Protein AF-A0A533U6M1-F1 (afdb_monomer_lite)

Structure (mmCIF, N/CA/C/O backbone):
data_AF-A0A533U6M1-F1
#
_entry.id   AF-A0A533U6M1-F1
#
loop_
_atom_site.group_PDB
_atom_site.id
_atom_site.type_symbol
_atom_site.label_atom_id
_atom_site.label_alt_id
_atom_site.label_comp_id
_atom_site.label_asym_id
_atom_site.label_entity_id
_atom_site.label_seq_id
_atom_site.pdbx_PDB_ins_code
_atom_site.Cartn_x
_atom_site.Cartn_y
_atom_site.Cartn_z
_atom_site.occupancy
_atom_site.B_iso_or_equiv
_atom_site.auth_seq_id
_atom_site.auth_comp_id
_atom_site.auth_asym_id
_atom_site.auth_atom_id
_atom_site.pdbx_PDB_model_num
ATOM 1 N N . MET A 1 1 ? 46.803 0.977 -37.055 1.00 64.12 1 MET A N 1
ATOM 2 C CA . MET A 1 1 ? 45.977 0.153 -36.148 1.00 64.12 1 MET A CA 1
ATOM 3 C C . MET A 1 1 ? 44.806 1.024 -35.718 1.00 64.12 1 MET A C 1
ATOM 5 O O . MET A 1 1 ? 45.049 2.074 -35.138 1.00 64.12 1 MET A O 1
ATOM 9 N N . ILE A 1 2 ? 43.580 0.709 -36.142 1.00 69.06 2 ILE A N 1
ATOM 10 C CA . ILE A 1 2 ? 42.408 1.555 -35.857 1.00 69.06 2 ILE A CA 1
ATOM 11 C C . ILE A 1 2 ? 42.099 1.438 -34.363 1.00 69.06 2 ILE A C 1
ATOM 13 O O . ILE A 1 2 ? 41.995 0.330 -33.841 1.00 69.06 2 ILE A O 1
ATOM 17 N N . ASN A 1 3 ? 41.998 2.570 -33.666 1.00 78.69 3 ASN A N 1
ATOM 18 C CA . ASN A 1 3 ? 41.640 2.578 -32.254 1.00 78.69 3 ASN A CA 1
ATOM 19 C C . ASN A 1 3 ? 40.123 2.396 -32.129 1.00 78.69 3 ASN A C 1
ATOM 21 O O . ASN A 1 3 ? 39.347 3.341 -32.266 1.00 78.69 3 ASN A O 1
ATOM 25 N N . TYR A 1 4 ? 39.709 1.150 -31.912 1.00 75.88 4 TYR A N 1
ATOM 26 C CA . TYR A 1 4 ? 38.304 0.770 -31.795 1.00 75.88 4 TYR A CA 1
ATOM 27 C C . TYR A 1 4 ? 37.594 1.478 -30.637 1.00 75.88 4 TYR A C 1
ATOM 29 O O . TYR A 1 4 ? 36.394 1.723 -30.730 1.00 75.88 4 TYR A O 1
ATOM 37 N N . SER A 1 5 ? 38.317 1.890 -29.592 1.00 73.75 5 SER A N 1
ATOM 38 C CA . SER A 1 5 ? 37.746 2.625 -28.460 1.00 73.75 5 SER A CA 1
ATOM 39 C C . SER A 1 5 ? 37.222 4.003 -28.869 1.00 73.75 5 SER A C 1
ATOM 41 O O . SER A 1 5 ? 36.181 4.432 -28.379 1.00 73.75 5 SER A O 1
ATOM 43 N N . THR A 1 6 ? 37.879 4.673 -29.818 1.00 78.94 6 THR A N 1
ATOM 44 C CA . THR A 1 6 ? 37.463 5.998 -30.307 1.00 78.94 6 THR A CA 1
ATOM 45 C C . THR A 1 6 ? 36.164 5.948 -31.120 1.00 78.94 6 THR A C 1
ATOM 47 O O . THR A 1 6 ? 35.493 6.966 -31.255 1.00 78.94 6 THR A O 1
ATOM 50 N N . LEU A 1 7 ? 35.794 4.769 -31.638 1.00 78.50 7 LEU A N 1
ATOM 51 C CA . LEU A 1 7 ? 34.559 4.541 -32.397 1.00 78.50 7 LEU A CA 1
ATOM 52 C C . LEU A 1 7 ? 33.465 3.878 -31.544 1.00 78.50 7 LEU A C 1
ATOM 54 O O . LEU A 1 7 ? 32.293 4.222 -31.657 1.00 78.50 7 LEU A O 1
ATOM 58 N N . ALA A 1 8 ? 33.833 2.939 -30.672 1.00 85.19 8 ALA A N 1
ATOM 59 C CA . ALA A 1 8 ? 32.885 2.166 -29.875 1.00 85.19 8 ALA A CA 1
ATOM 60 C C . ALA A 1 8 ? 32.192 3.010 -28.795 1.00 85.19 8 ALA A C 1
ATOM 62 O O . ALA A 1 8 ? 30.989 2.868 -28.588 1.00 85.19 8 ALA A O 1
ATOM 63 N N . ILE A 1 9 ? 32.924 3.916 -28.138 1.00 86.06 9 ILE A N 1
ATOM 64 C CA . ILE A 1 9 ? 32.384 4.769 -27.067 1.00 86.06 9 ILE A CA 1
ATOM 65 C C . ILE A 1 9 ? 31.188 5.620 -27.541 1.00 86.06 9 ILE A C 1
ATOM 67 O O . ILE A 1 9 ? 30.133 5.535 -26.911 1.00 86.06 9 ILE A O 1
ATOM 71 N N . PRO A 1 10 ? 31.270 6.395 -28.643 1.00 88.19 10 PRO A N 1
ATOM 72 C CA . PRO A 1 10 ? 30.123 7.180 -29.099 1.00 88.19 10 PRO A CA 1
ATOM 73 C C . PRO A 1 10 ? 28.941 6.309 -29.550 1.00 88.19 10 PRO A C 1
ATOM 75 O O . PRO A 1 10 ? 27.793 6.680 -29.312 1.00 88.19 10 PRO A O 1
ATOM 78 N N . ILE A 1 11 ? 29.194 5.130 -30.130 1.00 90.81 11 ILE A N 1
ATOM 79 C CA . ILE A 1 11 ? 28.133 4.189 -30.527 1.00 90.81 11 ILE A CA 1
ATOM 80 C C . ILE A 1 11 ? 27.364 3.686 -29.300 1.00 90.81 11 ILE A C 1
ATOM 82 O O . ILE A 1 11 ? 26.134 3.685 -29.305 1.00 90.81 11 ILE A O 1
ATOM 86 N N . ILE A 1 12 ? 28.070 3.307 -28.231 1.00 91.19 12 ILE A N 1
ATOM 87 C CA . ILE A 1 12 ? 27.444 2.855 -26.982 1.00 91.1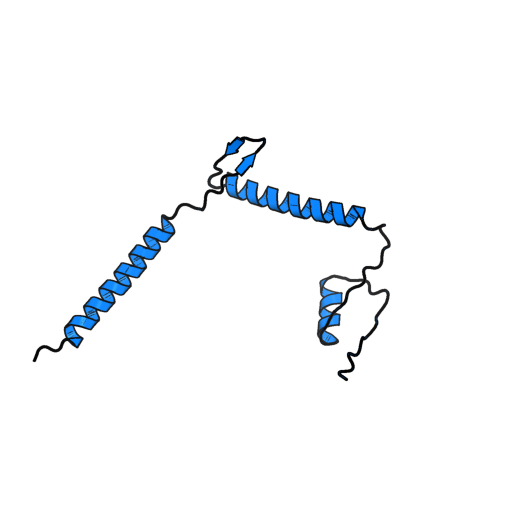9 12 ILE A CA 1
ATOM 88 C C . ILE A 1 12 ? 26.582 3.970 -26.383 1.00 91.19 12 ILE A C 1
ATOM 90 O O . ILE A 1 12 ? 25.452 3.711 -25.977 1.00 91.19 12 ILE A O 1
ATOM 94 N N . ILE A 1 13 ? 27.068 5.214 -26.379 1.00 91.81 13 ILE A N 1
ATOM 95 C CA . ILE A 1 13 ? 26.309 6.361 -25.858 1.00 91.81 13 ILE A CA 1
ATOM 96 C C . ILE A 1 13 ? 25.005 6.556 -26.644 1.00 91.81 13 ILE A C 1
ATOM 98 O O . ILE A 1 13 ? 23.946 6.698 -26.035 1.00 91.81 13 ILE A O 1
ATOM 102 N N . ILE A 1 14 ? 25.056 6.506 -27.979 1.00 93.81 14 ILE A N 1
ATOM 103 C CA . ILE A 1 14 ? 23.862 6.644 -28.831 1.00 93.81 14 ILE A CA 1
ATOM 104 C C . ILE A 1 14 ? 22.865 5.511 -28.562 1.00 93.81 14 ILE A C 1
ATOM 106 O O . ILE A 1 14 ? 21.666 5.768 -28.450 1.00 93.81 14 ILE A O 1
ATOM 110 N N . LEU A 1 15 ? 23.345 4.275 -28.410 1.00 94.19 15 LEU A N 1
ATOM 111 C CA . LEU A 1 15 ? 22.492 3.122 -28.115 1.00 94.19 15 LEU A CA 1
ATOM 112 C C . LEU A 1 15 ? 21.829 3.225 -26.738 1.00 94.19 15 LEU A C 1
ATOM 114 O O . LEU A 1 15 ? 20.646 2.918 -26.614 1.00 94.19 15 LEU A O 1
ATOM 118 N N . VAL A 1 16 ? 22.553 3.689 -25.718 1.00 94.81 16 VAL A N 1
ATOM 119 C CA . VAL A 1 16 ? 21.998 3.873 -24.370 1.00 94.81 16 VAL A CA 1
ATOM 120 C C . VAL A 1 16 ? 20.955 4.987 -24.370 1.00 94.81 16 VAL A C 1
ATOM 122 O O . VAL A 1 16 ? 19.839 4.774 -23.903 1.00 94.81 16 VAL A O 1
ATOM 125 N N . VAL A 1 17 ? 21.272 6.155 -24.935 1.00 94.56 17 VAL A N 1
ATOM 126 C CA . VAL A 1 17 ? 20.340 7.294 -24.973 1.00 94.56 17 VAL A CA 1
ATOM 127 C C . VAL A 1 17 ? 19.104 6.960 -25.809 1.00 94.56 17 VAL A C 1
ATOM 129 O O . VAL A 1 17 ? 17.978 7.205 -25.368 1.00 94.56 17 VAL A O 1
ATOM 132 N N . GLY A 1 18 ? 19.292 6.356 -26.984 1.00 93.44 18 GLY A N 1
ATOM 133 C CA . GLY A 1 18 ? 18.196 5.923 -27.848 1.00 93.44 18 GLY A CA 1
ATOM 134 C C . GLY A 1 18 ? 17.340 4.835 -27.202 1.00 93.44 18 GLY A C 1
ATOM 135 O O . GLY A 1 18 ? 16.112 4.915 -27.247 1.00 93.44 18 GLY A O 1
ATOM 136 N N . GLY A 1 19 ? 17.970 3.861 -26.542 1.00 91.25 19 GLY A N 1
ATOM 137 C CA . GLY A 1 19 ? 17.290 2.780 -25.832 1.00 91.25 19 GLY A CA 1
ATOM 138 C C . GLY A 1 19 ? 16.453 3.284 -24.659 1.00 91.25 19 GLY A C 1
ATOM 139 O O . GLY A 1 19 ? 15.271 2.960 -24.575 1.00 91.25 19 GLY A O 1
ATOM 140 N N . VAL A 1 20 ? 17.023 4.134 -23.800 1.00 93.75 20 VAL A N 1
ATOM 141 C CA . VAL A 1 20 ? 16.307 4.722 -22.655 1.00 93.75 20 VAL A CA 1
ATOM 142 C C . VAL A 1 20 ? 15.155 5.606 -23.128 1.00 93.75 20 VAL A C 1
ATOM 144 O O . VAL A 1 20 ? 14.046 5.484 -22.616 1.00 93.75 20 VAL A O 1
ATOM 147 N N . SER A 1 21 ? 15.377 6.446 -24.142 1.00 89.44 21 SER A N 1
ATOM 148 C CA . SER A 1 21 ? 14.324 7.322 -24.676 1.00 89.44 21 SER A CA 1
ATOM 149 C C . SER A 1 21 ? 13.175 6.516 -25.287 1.00 89.44 21 SER A C 1
ATOM 151 O O . SER A 1 21 ? 12.011 6.791 -25.011 1.00 89.44 21 SER A O 1
ATOM 153 N N . SER A 1 22 ? 13.491 5.477 -26.067 1.00 88.19 22 SER A N 1
ATOM 154 C CA . SER A 1 22 ? 12.483 4.599 -26.676 1.00 88.19 22 SER A CA 1
ATOM 155 C C . SER A 1 22 ? 11.711 3.809 -25.621 1.00 88.19 22 SER A C 1
ATOM 157 O O . SER A 1 22 ? 10.492 3.692 -25.711 1.00 88.19 22 SER A O 1
ATOM 159 N N . PHE A 1 23 ? 12.402 3.311 -24.593 1.00 86.12 23 PHE A N 1
ATOM 160 C CA . PHE A 1 23 ? 11.779 2.614 -23.473 1.00 86.12 23 PHE A CA 1
ATOM 161 C C . PHE A 1 23 ? 10.805 3.519 -22.713 1.00 86.12 23 PHE A C 1
ATOM 163 O O . PHE A 1 23 ? 9.676 3.113 -22.457 1.00 86.12 23 PHE A O 1
ATOM 170 N N . LEU A 1 24 ? 11.204 4.757 -22.405 1.00 83.88 24 LEU A N 1
ATOM 171 C CA . LEU A 1 24 ? 10.344 5.721 -21.714 1.00 83.88 24 LEU A CA 1
ATOM 172 C C . LEU A 1 24 ? 9.123 6.113 -22.549 1.00 83.88 24 LEU A C 1
ATOM 174 O O . LEU A 1 24 ? 8.033 6.230 -21.996 1.00 83.88 24 LEU A O 1
ATOM 178 N N . LEU A 1 25 ? 9.276 6.268 -23.867 1.00 81.19 25 LEU A N 1
ATOM 179 C CA . LEU A 1 25 ? 8.143 6.516 -24.759 1.00 81.19 25 LEU A CA 1
ATOM 180 C C . LEU A 1 25 ? 7.173 5.333 -24.753 1.00 81.19 25 LEU A C 1
ATOM 182 O O . LEU A 1 25 ? 5.991 5.528 -24.498 1.00 81.19 25 LEU A O 1
ATOM 186 N N . VAL A 1 26 ? 7.656 4.105 -24.962 1.00 81.31 26 VAL A N 1
ATOM 187 C CA . VAL A 1 26 ? 6.801 2.905 -24.946 1.00 81.31 26 VAL A CA 1
ATOM 188 C C . VAL A 1 26 ? 6.133 2.712 -23.587 1.00 81.31 26 VAL A C 1
ATOM 190 O O . VAL A 1 26 ? 4.962 2.359 -23.543 1.00 81.31 26 VAL A O 1
ATOM 193 N N . TYR A 1 27 ? 6.839 2.977 -22.488 1.00 72.56 27 TYR A N 1
ATOM 194 C CA . TYR A 1 27 ? 6.279 2.907 -21.140 1.00 72.56 27 TYR A CA 1
ATOM 195 C C . TYR A 1 27 ? 5.209 3.982 -20.905 1.00 72.56 27 TYR A C 1
ATOM 197 O O . TYR A 1 27 ? 4.167 3.692 -20.331 1.00 72.56 27 TYR A O 1
ATOM 205 N N . SER A 1 28 ? 5.429 5.207 -21.390 1.00 67.94 28 SER A N 1
ATOM 206 C CA . SER A 1 28 ? 4.458 6.303 -21.285 1.00 67.94 28 SER A CA 1
ATOM 207 C C . SER A 1 28 ? 3.239 6.113 -22.191 1.00 67.94 28 SER A C 1
ATOM 209 O O . SER A 1 28 ? 2.174 6.637 -21.877 1.00 67.94 28 SER A O 1
ATOM 211 N N . PHE A 1 29 ? 3.396 5.415 -23.318 1.00 65.38 29 PHE A N 1
ATOM 212 C CA . PHE A 1 29 ? 2.300 5.011 -24.202 1.00 65.38 29 PHE A CA 1
ATOM 213 C C . PHE A 1 29 ? 1.697 3.661 -23.820 1.00 65.38 29 PHE A C 1
ATOM 215 O O . PHE A 1 29 ? 0.721 3.250 -24.446 1.00 65.38 29 PHE A O 1
ATOM 222 N N . TYR A 1 30 ? 2.256 2.968 -22.824 1.00 57.00 30 TYR A N 1
ATOM 223 C CA . TYR A 1 30 ? 1.647 1.765 -22.290 1.00 57.00 30 TYR A CA 1
ATOM 224 C C . TYR A 1 30 ? 0.336 2.214 -21.642 1.00 57.00 30 TYR A C 1
ATOM 226 O O . TYR A 1 30 ? 0.385 2.981 -20.677 1.00 57.00 30 TYR A O 1
ATOM 234 N N . PRO A 1 31 ? -0.828 1.832 -22.197 1.00 53.97 31 PRO A N 1
ATOM 235 C CA . PRO A 1 31 ? -2.098 2.265 -21.645 1.00 53.97 31 PRO A CA 1
ATOM 236 C C . PRO A 1 31 ? -2.141 1.840 -20.178 1.00 53.97 31 PRO A C 1
ATOM 238 O O . PRO A 1 31 ? -1.664 0.751 -19.832 1.00 53.97 31 PRO A O 1
ATOM 241 N N . GLU A 1 32 ? -2.662 2.721 -19.316 1.00 56.06 32 GLU A N 1
ATOM 242 C CA . GLU A 1 32 ? -3.028 2.351 -17.948 1.00 56.06 32 GLU A CA 1
ATOM 243 C C . GLU A 1 32 ? -3.679 0.969 -17.999 1.00 56.06 32 GLU A C 1
ATOM 245 O O . GLU A 1 32 ? -4.507 0.716 -18.871 1.00 56.06 32 GLU A O 1
ATOM 250 N N . LYS A 1 33 ? -3.262 0.041 -17.130 1.00 52.25 33 LYS A N 1
ATOM 251 C CA . LYS A 1 33 ? -3.864 -1.294 -17.092 1.00 52.25 33 LYS A CA 1
ATOM 252 C C . LYS A 1 33 ? -5.372 -1.134 -16.891 1.00 52.25 33 LYS A C 1
ATOM 254 O O . LYS A 1 33 ? -5.826 -0.891 -15.779 1.00 52.25 33 LYS A O 1
ATOM 259 N N . HIS A 1 34 ? -6.134 -1.269 -17.968 1.00 54.91 34 HIS A N 1
ATOM 260 C CA . HIS A 1 34 ? -7.582 -1.264 -17.925 1.00 54.91 34 HIS A CA 1
ATOM 261 C C . HIS A 1 34 ? -8.005 -2.627 -17.388 1.00 54.91 34 HIS A C 1
ATOM 263 O O . HIS A 1 34 ? -8.012 -3.638 -18.093 1.00 54.91 34 HIS A O 1
ATOM 269 N N . GLU A 1 35 ? -8.231 -2.692 -16.079 1.00 57.28 35 GLU A N 1
ATOM 270 C CA . GLU A 1 35 ? -8.736 -3.905 -15.454 1.00 57.28 35 GLU A CA 1
ATOM 271 C C . GLU A 1 35 ? -10.208 -4.060 -15.841 1.00 57.28 35 GLU A C 1
ATOM 273 O O . GLU A 1 35 ? -11.030 -3.179 -15.585 1.00 57.28 35 GLU A O 1
ATOM 278 N N . ASN A 1 36 ? -10.537 -5.176 -16.494 1.00 63.16 36 ASN A N 1
ATOM 279 C CA . ASN A 1 36 ? -11.918 -5.514 -16.811 1.00 63.16 36 ASN A CA 1
ATOM 280 C C . ASN A 1 36 ? -12.673 -5.764 -15.511 1.00 63.16 36 ASN A C 1
ATOM 282 O O . ASN A 1 36 ? -12.377 -6.707 -14.773 1.00 63.16 36 ASN A O 1
ATOM 286 N N . VAL A 1 37 ? -13.673 -4.934 -15.253 1.00 65.94 37 VAL A N 1
ATOM 287 C CA . VAL A 1 37 ? -14.491 -5.023 -14.054 1.00 65.94 37 VAL A CA 1
ATOM 288 C C . VAL A 1 37 ? -15.793 -5.731 -14.395 1.00 65.94 37 VAL A C 1
ATOM 290 O O . VAL A 1 37 ? -16.529 -5.311 -15.286 1.00 65.94 37 VAL A O 1
ATOM 293 N N . ASN A 1 38 ? -16.105 -6.803 -13.669 1.00 66.69 38 ASN A N 1
ATOM 294 C CA . ASN A 1 38 ? -17.391 -7.482 -13.781 1.00 66.69 38 ASN A CA 1
ATOM 295 C C . ASN A 1 38 ? -18.400 -6.861 -12.806 1.00 66.69 38 ASN A C 1
ATOM 297 O O . ASN A 1 38 ? -18.222 -6.945 -11.589 1.00 66.69 38 ASN A O 1
ATOM 301 N N . ILE A 1 39 ? -19.457 -6.259 -13.348 1.00 71.56 39 ILE A N 1
ATOM 302 C CA . ILE A 1 39 ? -20.579 -5.693 -12.595 1.00 71.56 39 ILE A CA 1
ATOM 303 C C . ILE A 1 39 ? -21.847 -6.404 -13.078 1.00 71.56 39 ILE A C 1
ATOM 305 O O . ILE A 1 39 ? -22.182 -6.350 -14.260 1.00 71.56 39 ILE A O 1
ATOM 309 N N . ASP A 1 40 ? -22.534 -7.108 -12.175 1.00 72.31 40 ASP A N 1
ATOM 310 C CA . ASP A 1 40 ? -23.787 -7.835 -12.440 1.00 72.31 40 ASP A CA 1
ATOM 311 C C . ASP A 1 40 ? -23.736 -8.802 -13.640 1.00 72.31 40 ASP A C 1
ATOM 313 O O . ASP A 1 40 ? -24.677 -8.924 -14.427 1.00 72.31 40 ASP A O 1
ATOM 317 N N . GLY A 1 41 ? -22.613 -9.511 -13.791 1.00 72.81 41 GLY A N 1
ATOM 318 C CA . GLY A 1 41 ? -22.423 -10.512 -14.845 1.00 72.81 41 GLY A CA 1
ATOM 319 C C . GLY A 1 41 ? -22.066 -9.922 -16.210 1.00 72.81 41 GLY A C 1
ATOM 320 O O . GLY A 1 41 ? -21.988 -10.665 -17.189 1.00 72.81 41 GLY A O 1
ATOM 321 N N . LYS A 1 42 ? -21.834 -8.608 -16.289 1.00 74.88 42 LYS A N 1
ATOM 322 C CA . LYS A 1 42 ? -21.362 -7.915 -17.489 1.00 74.88 42 LYS A CA 1
ATOM 323 C C . LYS A 1 42 ? -19.960 -7.360 -17.246 1.00 74.88 42 LYS A C 1
ATOM 325 O O . LYS A 1 42 ? -19.698 -6.730 -16.225 1.00 74.88 42 LYS A O 1
ATOM 330 N N . CYS A 1 43 ? -19.058 -7.597 -18.197 1.00 72.31 43 CYS A N 1
ATOM 331 C CA . CYS A 1 43 ? -17.715 -7.022 -18.182 1.00 72.31 43 CYS A CA 1
ATOM 332 C C . CYS A 1 43 ? -17.748 -5.599 -18.735 1.00 72.31 43 CYS A C 1
ATOM 334 O O . CYS A 1 43 ? -18.227 -5.378 -19.849 1.00 72.31 43 CYS A O 1
ATOM 336 N N . TYR A 1 44 ? -17.191 -4.669 -17.972 1.00 72.56 44 TYR A N 1
ATOM 337 C CA . TYR A 1 44 ? -16.984 -3.286 -18.363 1.00 72.56 44 TYR A CA 1
ATOM 338 C C . TYR A 1 44 ? -15.496 -2.961 -18.298 1.00 72.56 44 TYR A C 1
ATOM 340 O O . TYR A 1 44 ? -14.808 -3.312 -17.339 1.00 72.56 44 TYR A O 1
ATOM 348 N N . GLU A 1 45 ? -15.012 -2.260 -19.315 1.00 73.44 45 GLU A N 1
ATOM 349 C CA . GLU A 1 45 ? -13.691 -1.648 -19.301 1.00 73.44 45 GLU A CA 1
ATOM 350 C C . GLU A 1 45 ? -13.852 -0.224 -18.763 1.00 73.44 45 GLU A C 1
ATOM 352 O O . GLU A 1 45 ? -14.454 0.637 -19.408 1.00 73.44 45 GLU A O 1
ATOM 357 N N . LEU A 1 46 ? -13.398 0.006 -17.530 1.00 72.06 46 LEU A N 1
ATOM 358 C CA . LEU A 1 46 ? -13.422 1.337 -16.930 1.00 72.06 46 LEU A CA 1
ATOM 359 C C . LEU A 1 46 ? -12.124 2.060 -17.292 1.00 72.06 46 LEU A C 1
ATOM 361 O O . LEU A 1 46 ? -11.034 1.532 -17.077 1.00 72.06 46 LEU A O 1
ATOM 365 N N . ILE A 1 47 ? -12.249 3.280 -17.811 1.00 74.94 47 ILE A N 1
ATOM 366 C CA . ILE A 1 47 ? -11.120 4.115 -18.236 1.00 74.94 47 ILE A CA 1
ATOM 367 C C . ILE A 1 47 ? -11.079 5.427 -17.441 1.00 74.94 47 ILE A C 1
ATOM 369 O O . ILE A 1 47 ? -12.120 5.975 -17.064 1.00 74.94 47 ILE A O 1
ATOM 373 N N . GLY A 1 48 ? -9.873 5.942 -17.187 1.00 70.25 48 GLY A N 1
ATOM 374 C CA . GLY A 1 48 ? -9.654 7.238 -16.539 1.00 70.25 48 GLY A CA 1
ATOM 375 C C . GLY A 1 48 ? -10.270 7.349 -15.136 1.00 70.25 48 GLY A C 1
ATOM 376 O O . GLY A 1 48 ? -10.132 6.453 -14.304 1.00 70.25 48 GLY A O 1
ATOM 377 N N . GLN A 1 49 ? -10.968 8.458 -14.862 1.00 74.50 49 GLN A N 1
ATOM 378 C CA . GLN A 1 49 ? -11.539 8.748 -13.535 1.00 74.50 49 GLN A CA 1
ATOM 379 C C . GLN A 1 49 ? -12.527 7.679 -13.044 1.00 74.50 49 GLN A C 1
ATOM 381 O O . GLN A 1 49 ? -12.538 7.364 -11.857 1.00 74.50 49 GLN A O 1
ATOM 386 N N . ALA A 1 50 ? -13.294 7.059 -13.947 1.00 69.94 50 ALA A N 1
ATOM 387 C CA . ALA A 1 50 ? -14.251 6.015 -13.580 1.00 69.94 50 ALA A CA 1
ATOM 388 C C . ALA A 1 50 ? -13.561 4.759 -13.014 1.00 69.94 50 ALA A C 1
ATOM 390 O O . ALA A 1 50 ? -14.093 4.110 -12.115 1.00 69.94 50 ALA A O 1
ATOM 391 N N . HIS A 1 51 ? -12.356 4.435 -13.499 1.00 72.31 51 HIS A N 1
ATOM 392 C CA . HIS A 1 51 ? -11.558 3.335 -12.958 1.00 72.31 51 HIS A CA 1
ATOM 393 C C . HIS A 1 51 ? -11.038 3.663 -11.552 1.00 72.31 51 HIS A C 1
ATOM 395 O O . HIS A 1 51 ? -11.168 2.850 -10.638 1.00 72.31 51 HIS A O 1
ATOM 401 N N . GLN A 1 52 ? -10.512 4.875 -11.351 1.00 73.50 52 GLN A N 1
ATOM 402 C CA . GLN A 1 52 ? -10.008 5.310 -10.044 1.00 73.50 52 GLN A CA 1
ATOM 403 C C . GLN A 1 52 ? -11.108 5.327 -8.975 1.00 73.50 52 GLN A C 1
ATOM 405 O O . GLN A 1 52 ? -10.895 4.844 -7.860 1.00 73.50 52 GLN A O 1
ATOM 410 N N . GLU A 1 53 ? -12.296 5.832 -9.312 1.00 79.56 53 GLU A N 1
ATOM 411 C CA . GLU A 1 53 ? -13.448 5.814 -8.408 1.00 79.56 53 GLU A CA 1
ATOM 412 C C . GLU A 1 53 ? -13.898 4.390 -8.087 1.00 79.56 53 GLU A C 1
ATOM 414 O O . GLU A 1 53 ? -14.151 4.078 -6.921 1.00 79.56 53 GLU A O 1
ATOM 419 N N . PHE A 1 54 ? -13.940 3.506 -9.088 1.00 78.81 54 PHE A N 1
ATOM 420 C CA . PHE A 1 54 ? -14.292 2.106 -8.876 1.00 78.81 54 PHE A CA 1
ATOM 421 C C . PHE A 1 54 ? -13.300 1.399 -7.944 1.00 78.81 54 PHE A C 1
ATOM 423 O O . PHE A 1 54 ? -13.721 0.732 -6.997 1.00 78.81 54 PHE A O 1
ATOM 430 N N . MET A 1 55 ? -11.995 1.590 -8.147 1.00 74.25 55 MET A N 1
ATOM 431 C CA . MET A 1 55 ? -10.962 1.011 -7.283 1.00 74.25 55 MET A CA 1
ATOM 432 C C . MET A 1 55 ? -11.069 1.527 -5.845 1.00 74.25 55 MET A C 1
ATOM 434 O O . MET A 1 55 ? -11.003 0.741 -4.897 1.00 74.25 55 MET A O 1
ATOM 438 N N . ASN A 1 56 ? -11.320 2.826 -5.665 1.00 81.56 56 ASN A N 1
ATOM 439 C CA . ASN A 1 56 ? -11.520 3.420 -4.343 1.00 81.56 56 ASN A CA 1
ATOM 440 C C . ASN A 1 56 ? -12.796 2.887 -3.661 1.00 81.56 56 ASN A C 1
ATOM 442 O O . ASN A 1 56 ? -12.795 2.557 -2.474 1.00 81.56 56 ASN A O 1
ATOM 446 N N . LEU A 1 57 ? -13.894 2.752 -4.407 1.00 81.50 57 LEU A N 1
ATOM 447 C CA . LEU A 1 57 ? -15.141 2.171 -3.903 1.00 81.50 57 LEU A CA 1
ATOM 448 C C . LEU A 1 57 ? -14.975 0.694 -3.534 1.00 81.50 57 LEU A C 1
ATOM 450 O O . LEU A 1 57 ? -15.482 0.273 -2.491 1.00 81.50 57 LEU A O 1
ATOM 454 N N . SER A 1 58 ? -14.245 -0.076 -4.340 1.00 77.69 58 SER A N 1
ATOM 455 C CA . SER A 1 58 ? -13.957 -1.487 -4.076 1.00 77.69 58 SER A CA 1
ATOM 456 C C . SER A 1 58 ? -13.119 -1.658 -2.805 1.00 77.69 58 SER A C 1
ATOM 458 O O . SER A 1 58 ? -13.514 -2.406 -1.908 1.00 77.69 58 SER A O 1
ATOM 460 N N . ALA A 1 59 ? -12.045 -0.876 -2.654 1.00 76.25 59 ALA A N 1
ATOM 461 C CA . ALA A 1 59 ? -11.220 -0.873 -1.445 1.00 76.25 59 ALA A CA 1
ATOM 462 C C . ALA A 1 59 ? -12.028 -0.479 -0.193 1.00 76.25 59 ALA A C 1
ATOM 464 O O . ALA A 1 59 ? -11.975 -1.153 0.836 1.00 76.25 59 ALA A O 1
ATOM 465 N N 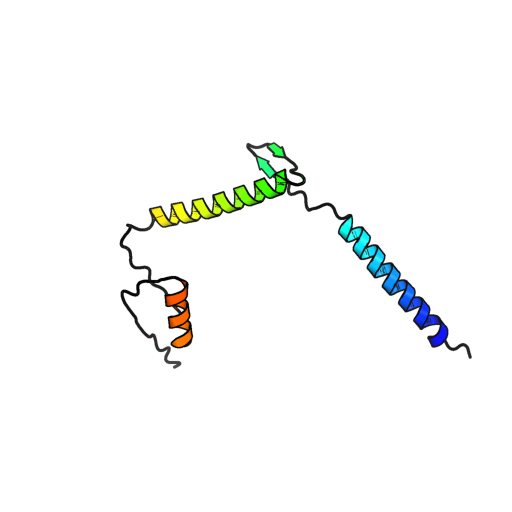. ASN A 1 60 ? -12.854 0.569 -0.285 1.00 80.44 60 ASN A N 1
ATOM 466 C CA . ASN A 1 60 ? -13.722 0.987 0.820 1.00 80.44 60 ASN A CA 1
ATOM 467 C C . ASN A 1 60 ? -14.765 -0.074 1.190 1.00 80.44 60 ASN A C 1
ATOM 469 O O . ASN A 1 60 ? -15.083 -0.244 2.370 1.00 80.44 60 ASN A O 1
ATOM 473 N N . LYS A 1 61 ? -15.316 -0.785 0.201 1.00 79.12 61 LYS A N 1
ATOM 474 C CA . LYS A 1 61 ? -16.254 -1.890 0.427 1.00 79.12 61 LYS A CA 1
ATOM 475 C C . LYS A 1 61 ? -15.577 -3.035 1.176 1.00 79.12 61 LYS A C 1
ATOM 477 O O . LYS A 1 61 ? -16.171 -3.567 2.114 1.00 79.12 61 LYS A O 1
ATOM 482 N N . GLU A 1 62 ? -14.357 -3.393 0.799 1.00 74.44 62 GLU A N 1
ATOM 483 C CA . GLU A 1 62 ? -13.588 -4.452 1.456 1.00 74.44 62 GLU A CA 1
ATOM 484 C C . GLU A 1 62 ? -13.257 -4.086 2.909 1.00 74.44 62 GLU A C 1
ATOM 486 O O . GLU A 1 62 ? -13.601 -4.838 3.823 1.00 74.44 62 GLU A O 1
ATOM 491 N N . ILE A 1 63 ? -12.740 -2.874 3.146 1.00 78.06 63 ILE A N 1
ATOM 492 C CA . ILE A 1 63 ? -12.464 -2.354 4.495 1.00 78.06 63 ILE A CA 1
ATOM 493 C C . ILE A 1 63 ? -13.732 -2.365 5.356 1.00 78.06 63 ILE A C 1
ATOM 495 O O . ILE A 1 63 ? -13.721 -2.872 6.477 1.00 78.06 63 ILE A O 1
ATOM 499 N N . LYS A 1 64 ? -14.854 -1.849 4.839 1.00 77.75 64 LYS A N 1
ATOM 500 C CA . LYS A 1 64 ? -16.131 -1.859 5.572 1.00 77.75 64 LYS A CA 1
ATOM 501 C C . LYS A 1 64 ? -16.619 -3.272 5.860 1.00 77.75 64 LYS A C 1
ATOM 503 O O . LYS A 1 64 ? -17.185 -3.503 6.922 1.00 77.75 64 LYS A O 1
ATOM 508 N N . THR A 1 65 ? -16.407 -4.211 4.944 1.00 77.19 65 THR A N 1
ATOM 509 C CA . THR A 1 65 ? -16.790 -5.612 5.149 1.00 77.19 65 THR A CA 1
ATOM 510 C C . THR A 1 65 ? -15.974 -6.237 6.277 1.00 77.19 65 THR A C 1
ATOM 512 O O . THR A 1 65 ? -16.555 -6.886 7.144 1.00 77.19 65 THR A O 1
ATOM 515 N N . LEU A 1 66 ? -14.665 -5.979 6.326 1.00 73.19 66 LEU A N 1
ATOM 516 C CA . LEU A 1 66 ? -13.793 -6.421 7.416 1.00 73.19 66 LEU A CA 1
ATOM 517 C C . LEU A 1 66 ? -14.196 -5.794 8.756 1.00 73.19 66 LEU A C 1
ATOM 519 O O . LEU A 1 66 ? -14.321 -6.510 9.744 1.00 73.19 66 LEU A O 1
ATOM 523 N N . ILE A 1 67 ? -14.486 -4.488 8.787 1.00 72.38 67 ILE A N 1
ATOM 524 C CA . ILE A 1 67 ? -14.991 -3.805 9.992 1.00 72.38 67 ILE A CA 1
ATOM 525 C C . ILE A 1 67 ? -16.318 -4.419 10.450 1.00 72.38 67 ILE A C 1
ATOM 527 O O . ILE A 1 67 ? -16.497 -4.682 11.635 1.00 72.38 67 ILE A O 1
ATOM 531 N N . LEU A 1 68 ? -17.245 -4.681 9.525 1.00 73.25 68 LEU A N 1
ATOM 532 C CA . LEU A 1 68 ? -18.528 -5.309 9.843 1.00 73.25 68 LEU A CA 1
ATOM 533 C C . LEU A 1 68 ? -18.346 -6.731 10.384 1.00 73.25 68 LEU A C 1
ATOM 535 O O . LEU A 1 68 ? -19.047 -7.120 11.318 1.00 73.25 68 LEU A O 1
ATOM 539 N N . GLN A 1 69 ? -17.408 -7.500 9.832 1.00 68.25 69 GLN A N 1
ATOM 540 C CA . GLN A 1 69 ? -17.056 -8.819 10.353 1.00 68.25 69 GLN A CA 1
ATOM 541 C C . GLN A 1 69 ? -16.455 -8.721 11.757 1.00 68.25 69 GLN A C 1
ATOM 543 O O . GLN A 1 69 ? -16.903 -9.446 12.639 1.00 68.25 69 GLN A O 1
ATOM 548 N N . LEU A 1 70 ? -15.540 -7.779 11.995 1.00 63.25 70 LEU A N 1
ATOM 549 C CA . LEU A 1 70 ? -14.967 -7.515 13.317 1.00 63.25 70 LEU A CA 1
ATOM 550 C C . LEU A 1 70 ? -16.063 -7.143 14.332 1.00 63.25 70 LEU A C 1
ATOM 552 O O . LEU A 1 70 ? -16.164 -7.746 15.395 1.00 63.25 70 LEU A O 1
ATOM 556 N N . SER A 1 71 ? -16.973 -6.243 13.945 1.00 62.19 71 SER A N 1
ATOM 557 C CA . SER A 1 71 ? -18.095 -5.794 14.784 1.00 62.19 71 SER A CA 1
ATOM 558 C C . SER A 1 71 ? -19.119 -6.889 15.105 1.00 62.19 71 SER A C 1
ATOM 560 O O . SER A 1 71 ? -19.887 -6.757 16.051 1.00 62.19 71 SER A O 1
ATOM 562 N N . LYS A 1 72 ? -19.156 -7.972 14.316 1.00 62.50 72 LYS A N 1
ATOM 563 C CA . LYS A 1 72 ? -20.011 -9.141 14.575 1.00 62.50 72 LYS A CA 1
ATOM 564 C C . LYS A 1 72 ? -19.356 -10.173 15.492 1.00 62.50 72 LYS A C 1
ATOM 566 O O . LYS A 1 72 ? -20.069 -11.041 15.991 1.00 62.50 72 LYS A O 1
ATOM 571 N N . VAL A 1 73 ? -18.036 -10.118 15.671 1.00 58.62 73 VAL A N 1
ATOM 572 C CA . VAL A 1 73 ? -17.270 -11.095 16.460 1.00 58.62 73 VAL A CA 1
ATOM 573 C C . VAL A 1 73 ? -17.104 -10.648 17.917 1.00 58.62 73 VAL A C 1
ATOM 575 O O . VAL A 1 73 ? -16.978 -11.509 18.784 1.00 58.62 73 VAL A O 1
ATOM 578 N N . GLU A 1 74 ? -17.194 -9.351 18.228 1.00 52.44 74 GLU A N 1
ATOM 579 C CA . GLU A 1 74 ? -16.942 -8.847 19.586 1.00 52.44 74 GLU A CA 1
ATOM 580 C C . GLU A 1 74 ? -18.113 -8.032 20.167 1.00 52.44 74 GLU A C 1
ATOM 582 O O . GLU A 1 74 ? -18.570 -7.075 19.540 1.00 52.44 74 GLU A O 1
ATOM 587 N N . PRO A 1 75 ? -18.607 -8.345 21.384 1.00 57.50 75 PRO A N 1
ATOM 588 C CA . PRO A 1 75 ? -19.313 -7.353 22.191 1.00 57.50 75 PRO A CA 1
ATOM 589 C C . PRO A 1 75 ? -18.389 -6.159 22.501 1.00 57.50 75 PRO A C 1
ATOM 591 O O . PRO A 1 75 ? -17.179 -6.319 22.608 1.00 57.50 75 PRO A O 1
ATOM 594 N N . ASN A 1 76 ? -18.962 -4.962 22.676 1.00 58.16 76 ASN A N 1
ATOM 595 C CA . ASN A 1 76 ? -18.247 -3.675 22.793 1.00 58.16 76 ASN A CA 1
ATOM 596 C C . ASN A 1 76 ? -17.196 -3.568 23.931 1.00 58.16 76 ASN A C 1
ATOM 598 O O . ASN A 1 76 ? -16.492 -2.565 23.990 1.00 58.16 76 ASN A O 1
ATOM 602 N N . ASP A 1 77 ? -17.070 -4.583 24.794 1.00 61.16 77 ASP A N 1
ATOM 603 C CA . ASP A 1 77 ? -16.209 -4.608 25.985 1.00 61.16 77 ASP A CA 1
ATOM 604 C C . ASP A 1 77 ? -15.197 -5.779 25.975 1.00 61.16 77 ASP A C 1
ATOM 606 O O . ASP A 1 77 ? -14.797 -6.281 27.030 1.00 61.16 77 ASP A O 1
ATOM 610 N N . VAL A 1 78 ? -14.796 -6.281 24.800 1.00 63.84 78 VAL A N 1
ATOM 611 C CA . VAL A 1 78 ? -13.810 -7.375 24.715 1.00 63.84 78 VAL A CA 1
ATOM 612 C C . VAL A 1 78 ? -12.382 -6.833 24.739 1.00 63.84 78 VAL A C 1
ATOM 614 O O . VAL A 1 78 ? -11.984 -5.998 23.932 1.00 63.84 78 VAL A O 1
ATOM 617 N N . SER A 1 79 ? -11.581 -7.343 25.677 1.00 67.00 79 SER A N 1
ATOM 618 C CA . SER A 1 79 ? -10.142 -7.086 25.715 1.00 67.00 79 SER A CA 1
ATOM 619 C C . SER A 1 79 ? -9.441 -7.935 24.655 1.00 67.00 79 SER A C 1
ATOM 621 O O . SER A 1 79 ? -9.407 -9.160 24.767 1.00 67.00 79 SER A O 1
ATO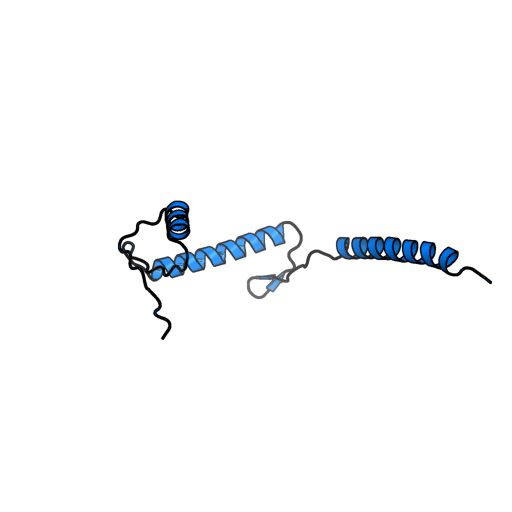M 623 N N . ILE A 1 80 ? -8.832 -7.286 23.663 1.00 71.44 80 ILE A N 1
ATOM 624 C CA . ILE A 1 80 ? -8.091 -7.962 22.590 1.00 71.44 80 ILE A CA 1
ATOM 625 C C . ILE A 1 80 ? -6.681 -8.329 23.087 1.00 71.44 80 ILE A C 1
ATOM 627 O O . ILE A 1 80 ? -5.937 -7.437 23.508 1.00 71.44 80 ILE A O 1
ATOM 631 N N . PRO A 1 81 ? -6.264 -9.609 23.042 1.00 77.75 81 PRO A N 1
ATOM 632 C CA . PRO A 1 81 ? -4.893 -9.984 23.366 1.00 77.75 81 PRO A CA 1
ATOM 633 C C . PRO A 1 81 ? -3.945 -9.575 22.228 1.00 77.75 81 PRO A C 1
ATOM 635 O O . PRO A 1 81 ? -4.063 -10.057 21.10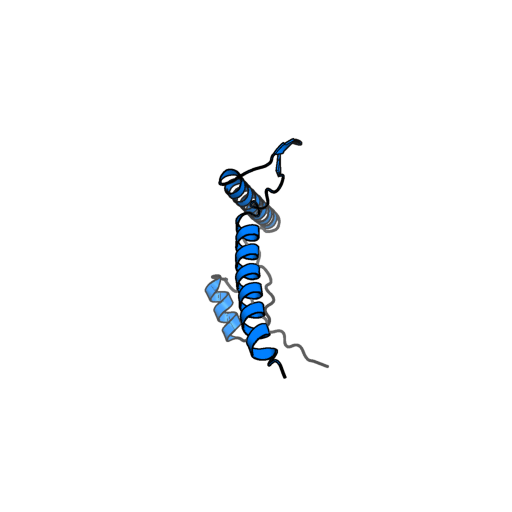4 1.00 77.75 81 PRO A O 1
ATOM 638 N N . ILE A 1 82 ? -2.975 -8.707 22.527 1.00 77.44 82 ILE A N 1
ATOM 639 C CA . ILE A 1 82 ? -1.929 -8.279 21.586 1.00 77.44 82 ILE A CA 1
ATOM 640 C C . ILE A 1 82 ? -0.591 -8.864 22.044 1.00 77.44 82 ILE A C 1
ATOM 642 O O . ILE 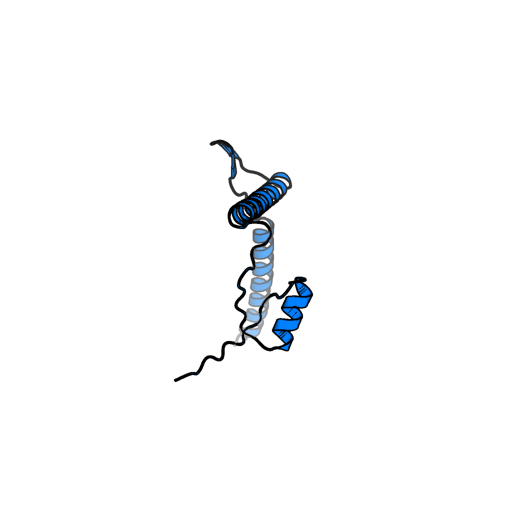A 1 82 ? -0.167 -8.638 23.176 1.00 77.44 82 ILE A O 1
ATOM 646 N N . ILE A 1 83 ? 0.085 -9.598 21.157 1.00 81.25 83 ILE A N 1
ATOM 647 C CA . ILE A 1 83 ? 1.449 -10.095 21.379 1.00 81.25 83 ILE A CA 1
ATOM 648 C C . ILE A 1 83 ? 2.403 -9.195 20.595 1.00 81.25 83 ILE A C 1
ATOM 650 O O . ILE A 1 83 ? 2.279 -9.072 19.378 1.00 81.25 83 ILE A O 1
ATOM 654 N N . PHE A 1 84 ? 3.349 -8.571 21.294 1.00 78.81 84 PHE A N 1
ATOM 655 C CA . PHE A 1 84 ? 4.364 -7.703 20.704 1.00 78.81 84 PHE A CA 1
ATOM 656 C C . PHE A 1 84 ? 5.756 -8.179 21.120 1.00 78.81 84 PHE A C 1
ATOM 658 O O . PHE A 1 84 ? 5.981 -8.481 22.293 1.00 78.81 84 PHE A O 1
ATOM 665 N N . ASP A 1 85 ? 6.678 -8.229 20.162 1.00 77.62 85 ASP A N 1
ATOM 666 C CA . ASP A 1 85 ? 8.088 -8.537 20.389 1.00 77.62 85 ASP A CA 1
ATOM 667 C C . ASP A 1 85 ? 8.921 -7.303 20.031 1.00 77.62 85 ASP A C 1
ATOM 669 O O . ASP A 1 85 ? 8.866 -6.819 18.901 1.00 77.62 85 ASP A O 1
ATOM 673 N N . GLY A 1 86 ? 9.628 -6.753 21.015 1.00 77.00 86 GLY A N 1
ATOM 674 C CA . GLY A 1 86 ? 10.419 -5.537 20.861 1.00 77.00 86 GLY A CA 1
ATOM 675 C C . GLY A 1 86 ? 10.831 -4.921 22.195 1.00 77.00 86 GLY A C 1
ATOM 676 O O . GLY A 1 86 ? 10.560 -5.458 23.275 1.00 77.00 86 GLY A O 1
ATOM 677 N N . GLY A 1 87 ? 11.536 -3.794 22.120 1.00 80.38 87 GLY A N 1
ATOM 678 C CA . GLY A 1 87 ? 12.032 -3.092 23.306 1.00 80.38 87 GLY A CA 1
ATOM 679 C C . GLY A 1 87 ? 10.918 -2.396 24.096 1.00 80.38 87 GLY A C 1
ATOM 680 O O . GLY A 1 87 ? 9.916 -1.967 23.526 1.00 80.38 87 GLY A O 1
ATOM 681 N N . ASP A 1 88 ? 11.114 -2.190 25.405 1.00 82.56 88 ASP A N 1
ATOM 682 C CA . ASP A 1 88 ? 10.114 -1.519 26.260 1.00 82.56 88 ASP A CA 1
ATOM 683 C C . ASP A 1 88 ? 9.763 -0.097 25.738 1.00 82.56 88 ASP A C 1
ATOM 685 O O . ASP A 1 88 ? 8.628 0.364 25.870 1.00 82.56 88 ASP A O 1
ATOM 689 N N . SER A 1 89 ? 10.705 0.589 25.075 1.00 85.00 89 SER A N 1
ATOM 690 C CA . SER A 1 89 ? 10.475 1.887 24.418 1.00 85.00 89 SER A CA 1
ATOM 691 C C . SER A 1 89 ? 9.599 1.801 23.165 1.00 85.00 89 SER A C 1
ATOM 693 O O . SER A 1 89 ? 8.823 2.713 22.887 1.00 85.00 89 SER A O 1
ATOM 695 N N . GLU A 1 90 ? 9.718 0.719 22.399 1.00 84.06 90 GLU A N 1
ATOM 696 C CA . GLU A 1 90 ? 8.943 0.496 21.174 1.00 84.06 90 GLU A CA 1
ATOM 697 C C . GLU A 1 90 ? 7.502 0.122 21.515 1.00 84.06 90 GLU A C 1
ATOM 699 O O . GLU A 1 90 ? 6.571 0.642 20.900 1.00 84.06 90 GLU A O 1
ATOM 704 N N . ILE A 1 91 ? 7.325 -0.687 22.565 1.00 84.69 91 ILE A N 1
ATOM 705 C CA . ILE A 1 91 ? 6.017 -1.018 23.140 1.00 84.69 91 ILE A CA 1
ATOM 706 C C . ILE A 1 91 ? 5.290 0.260 23.568 1.00 84.69 91 ILE A C 1
ATOM 708 O O . ILE A 1 91 ? 4.125 0.456 23.223 1.00 84.69 91 ILE A O 1
ATOM 712 N N . LYS A 1 92 ? 5.981 1.162 24.277 1.00 85.62 92 LYS A N 1
ATOM 713 C CA . LYS A 1 92 ? 5.387 2.429 24.718 1.00 85.62 92 LYS A CA 1
ATOM 714 C C . LYS A 1 92 ? 4.955 3.302 23.536 1.00 85.62 92 LYS A C 1
ATOM 716 O O . LYS A 1 92 ? 3.820 3.767 23.506 1.00 85.62 92 LYS A O 1
ATOM 721 N N . ASN A 1 93 ? 5.820 3.454 22.533 1.00 89.44 93 ASN A N 1
ATOM 722 C CA . ASN A 1 93 ? 5.493 4.214 21.324 1.00 89.44 93 ASN A CA 1
ATOM 723 C C . ASN A 1 93 ? 4.300 3.618 20.564 1.00 89.44 93 ASN A C 1
ATOM 725 O O . ASN A 1 93 ? 3.506 4.358 19.988 1.00 89.44 93 ASN A O 1
ATOM 729 N N . PHE A 1 94 ? 4.165 2.291 20.551 1.00 84.44 94 PHE A N 1
ATOM 730 C CA . PHE A 1 94 ? 3.032 1.606 19.938 1.00 84.44 94 PHE A CA 1
ATOM 731 C C . PHE A 1 94 ? 1.719 1.893 20.682 1.00 84.44 94 PHE A C 1
ATOM 733 O O . PHE A 1 94 ? 0.736 2.276 20.046 1.00 84.44 94 PHE A O 1
ATOM 740 N N . ILE A 1 95 ? 1.715 1.776 22.015 1.00 86.38 95 ILE A N 1
ATOM 741 C CA . ILE A 1 95 ? 0.544 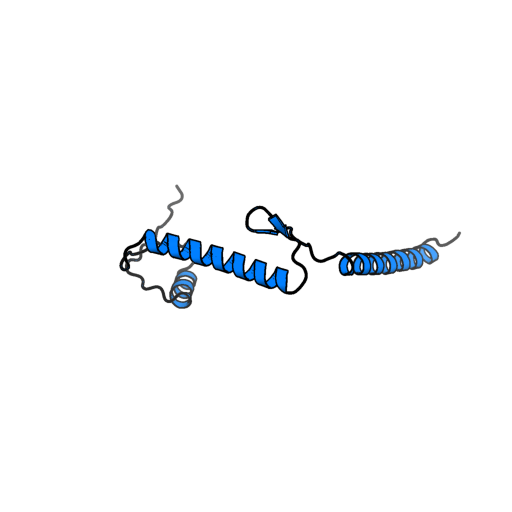2.076 22.857 1.00 86.38 95 ILE A CA 1
ATOM 742 C C . ILE A 1 95 ? 0.088 3.525 22.648 1.00 86.38 95 ILE A C 1
ATOM 744 O O . ILE A 1 95 ? -1.093 3.760 22.382 1.00 86.38 95 ILE A O 1
ATOM 748 N N . ASP A 1 96 ? 1.028 4.473 22.698 1.00 88.44 96 ASP A N 1
ATOM 749 C CA . ASP A 1 96 ? 0.738 5.903 22.566 1.00 88.44 96 ASP A CA 1
ATOM 750 C C . ASP A 1 96 ? 0.220 6.246 21.159 1.00 88.44 96 ASP A C 1
ATOM 752 O O . ASP A 1 96 ? -0.750 6.988 21.011 1.00 88.44 96 ASP A O 1
ATOM 756 N N . ARG A 1 97 ? 0.810 5.664 20.106 1.00 88.50 97 ARG A N 1
ATOM 757 C CA . ARG A 1 97 ? 0.416 5.929 18.711 1.00 88.50 97 ARG A CA 1
ATOM 758 C C . ARG A 1 97 ? -1.025 5.520 18.412 1.00 88.50 97 ARG A C 1
ATOM 760 O O . ARG A 1 97 ? -1.696 6.190 17.627 1.00 88.50 97 ARG A O 1
ATOM 767 N N . PHE A 1 98 ? -1.479 4.414 18.994 1.00 83.06 98 PHE A N 1
ATOM 768 C CA . PHE A 1 98 ? -2.802 3.848 18.732 1.00 83.06 98 PHE A CA 1
ATOM 769 C C . PHE A 1 98 ? -3.818 4.127 19.849 1.00 83.06 98 PHE A C 1
ATOM 771 O O . PHE A 1 98 ? -4.951 3.668 19.745 1.00 83.06 98 PHE A O 1
ATOM 778 N N . HIS A 1 99 ? -3.444 4.904 20.874 1.00 83.19 99 HIS A N 1
ATOM 779 C CA . HIS A 1 99 ? -4.291 5.237 22.028 1.00 83.19 99 HIS A CA 1
ATOM 780 C C . HIS A 1 99 ? -4.914 3.995 22.687 1.00 83.19 99 HIS A C 1
ATOM 782 O O . HIS A 1 99 ? -6.098 3.970 23.025 1.00 83.19 99 HIS A O 1
ATOM 788 N N . LEU A 1 100 ? -4.113 2.938 22.842 1.00 83.19 100 LEU A N 1
ATOM 789 C CA . LEU A 1 100 ? -4.578 1.671 23.401 1.00 83.19 100 LEU A CA 1
ATOM 790 C C . LEU A 1 100 ? -4.725 1.778 24.922 1.00 83.19 100 LEU A C 1
ATOM 792 O O . LEU A 1 100 ? -3.811 2.219 25.617 1.00 83.19 100 LEU A O 1
ATOM 796 N N . VAL A 1 101 ? -5.852 1.309 25.457 1.00 82.81 101 VAL A N 1
ATOM 797 C CA . VAL A 1 101 ? -6.044 1.160 26.905 1.00 82.81 101 VAL A CA 1
ATOM 798 C C . VAL A 1 101 ? -5.558 -0.226 27.315 1.00 82.81 101 VAL A C 1
ATOM 800 O O . VAL A 1 101 ? -6.194 -1.234 27.019 1.00 82.81 101 VAL A O 1
ATOM 803 N N . VAL A 1 102 ? -4.410 -0.288 27.988 1.00 81.88 102 VAL A N 1
ATOM 804 C CA . VAL A 1 102 ? -3.828 -1.556 28.444 1.00 81.88 102 VAL A CA 1
ATOM 805 C C . VAL A 1 102 ? -4.507 -2.001 29.738 1.00 81.88 102 VAL A C 1
ATOM 807 O O . VAL A 1 102 ? -4.341 -1.379 30.784 1.00 81.88 102 VAL A O 1
ATOM 810 N N . THR A 1 103 ? -5.257 -3.099 29.671 1.00 81.81 103 THR A N 1
ATOM 811 C CA . THR A 1 103 ? -5.946 -3.715 30.820 1.00 81.81 103 THR A CA 1
ATOM 812 C C . THR A 1 103 ? -5.061 -4.710 31.575 1.00 81.81 103 THR A C 1
ATOM 814 O O . THR A 1 103 ? -5.188 -4.860 32.788 1.00 81.81 103 THR A O 1
ATOM 817 N N . SER A 1 104 ? -4.149 -5.390 30.875 1.00 79.88 104 SER A N 1
ATOM 818 C CA . SER A 1 104 ? -3.214 -6.367 31.440 1.00 79.88 104 SER A CA 1
ATOM 819 C C . SER A 1 104 ? -1.902 -6.373 30.659 1.00 79.88 104 SER A C 1
ATOM 821 O O . SER A 1 104 ? -1.907 -6.246 29.436 1.00 79.88 104 SER A O 1
ATOM 823 N N . TYR A 1 105 ? -0.775 -6.526 31.360 1.00 80.19 105 TYR A N 1
ATOM 824 C CA . TYR A 1 105 ? 0.562 -6.556 30.766 1.00 80.19 105 TYR A CA 1
ATOM 825 C C . TYR A 1 105 ? 1.350 -7.763 31.279 1.00 80.19 105 TYR A C 1
ATOM 827 O O . TYR A 1 105 ? 1.528 -7.926 32.487 1.00 80.19 105 TYR A O 1
ATOM 835 N N . GLN A 1 106 ? 1.844 -8.602 30.366 1.00 80.12 106 GLN A N 1
ATOM 836 C CA . GLN A 1 106 ? 2.665 -9.771 30.692 1.00 80.12 106 GLN A CA 1
ATOM 837 C C . GLN A 1 106 ? 3.932 -9.792 29.836 1.00 80.12 106 GLN A C 1
ATOM 839 O O . GLN A 1 106 ? 3.866 -9.753 28.611 1.00 80.12 106 GLN A O 1
ATOM 844 N N . LYS A 1 107 ? 5.100 -9.890 30.484 1.00 79.81 107 LYS A N 1
ATOM 845 C CA . LYS A 1 107 ? 6.395 -10.008 29.800 1.00 79.81 107 LYS A CA 1
ATOM 846 C C . LYS A 1 107 ? 6.764 -11.482 29.666 1.00 79.81 107 LYS A C 1
ATOM 848 O O . LYS A 1 107 ? 7.154 -12.118 30.645 1.00 79.81 107 LYS A O 1
ATOM 853 N N . VAL A 1 108 ? 6.649 -12.021 28.457 1.00 73.62 108 VAL A N 1
ATOM 854 C CA . VAL A 1 108 ? 7.035 -13.406 28.165 1.00 73.62 108 VAL A CA 1
ATOM 855 C C . VAL A 1 108 ? 8.544 -13.447 27.916 1.00 73.62 108 VAL A C 1
ATOM 857 O O . VAL A 1 108 ? 9.039 -12.874 26.951 1.00 73.62 108 VAL A O 1
ATOM 860 N N . LYS A 1 109 ? 9.305 -14.099 28.804 1.00 67.62 109 LYS A N 1
ATOM 861 C CA . LYS A 1 109 ? 10.724 -14.401 28.559 1.00 67.62 109 LYS A CA 1
ATOM 862 C C . LYS A 1 109 ? 10.818 -15.742 27.840 1.00 67.62 109 LYS A C 1
ATOM 864 O O . LYS A 1 109 ? 10.546 -16.775 28.446 1.00 67.62 109 LYS A O 1
ATOM 869 N N . TYR A 1 110 ? 11.250 -15.741 26.583 1.00 57.09 110 TYR A N 1
ATOM 870 C CA . TYR A 1 110 ? 11.627 -16.979 25.907 1.00 57.09 110 TYR A CA 1
ATOM 871 C C . TYR A 1 110 ? 12.957 -17.479 26.485 1.00 57.09 110 TYR A C 1
ATOM 873 O O . TYR A 1 110 ? 14.021 -16.931 26.199 1.00 57.09 110 TYR A O 1
ATOM 881 N N . SER A 1 111 ? 12.903 -18.506 27.336 1.00 47.56 111 SER A N 1
ATOM 882 C CA . SER A 1 111 ? 14.096 -19.255 27.732 1.00 47.56 111 SER A CA 1
ATOM 883 C C . SER A 1 111 ? 14.500 -20.140 26.558 1.00 47.56 111 SER A C 1
ATOM 885 O O . SER A 1 111 ? 13.819 -21.118 26.262 1.00 47.56 111 SER A O 1
ATOM 887 N N . ARG A 1 112 ? 15.591 -19.795 25.871 1.00 49.00 112 ARG A N 1
ATOM 888 C CA . ARG A 1 112 ? 16.238 -20.705 24.921 1.00 49.00 112 ARG A CA 1
ATOM 889 C C . ARG A 1 112 ? 16.900 -21.820 25.739 1.00 49.00 112 ARG A C 1
ATOM 891 O O . ARG A 1 112 ? 17.910 -21.566 26.390 1.00 49.00 112 ARG A O 1
ATOM 898 N N . SER A 1 113 ? 16.266 -22.990 25.782 1.00 47.00 113 SER A N 1
ATOM 899 C CA . SER A 1 113 ? 16.872 -24.254 26.224 1.00 47.00 113 SER A CA 1
ATOM 900 C C . SER A 1 113 ? 17.827 -24.783 25.166 1.00 47.00 113 SER A C 1
ATOM 902 O O . SER A 1 113 ? 17.408 -24.745 23.985 1.00 47.00 113 SER A O 1
#

Secondary structure (DSSP, 8-state):
---HHHHHHHHHHHHHHHHHHHHHHHHHTS----PEEEETTEEEE--THHHHHHHHHHHHHHHHHHHHHHHHH--TT--------S-HHHHHHHHHHHT---S----------

Radius of gyration: 28.51 Å; chains: 1; bounding box: 70×33×68 Å

Foldseek 3Di:
DDPVCVVVVVVVVCCVVVVVVVVVVVVVVPADPQDFDDDPNDTDRDDDPRVVVVVVVVVVVVVVVVVVVVVVVDDPPDDDDDDDDDDPVVVVVVCVVVVDDDPDDDDDDDDDD

pLDDT: mean 75.38, std 11.23, range [47.0, 94.81]

Sequence (113 aa):
MINYSTLAIPIIIILVVGGVSSFLLVYSFYPEKHENVNIDGKCYELIGQAHQEFMNLSANKEIKTLILQLSKVEPNDVSIPIIFDGGDSEIKNFIDRFHLVVTSYQKVKYSRS